Protein AF-A0A972KD10-F1 (afdb_monomer_lite)

Sequence (108 aa):
MNLRDAAALAVDQLSAAPSTTAMTATALRQRLETIVMDGALRLHYDQHPDVRPTLAEVAHALARQDGSPLAARPELIQAAAQAVIARRPNADADDVLLWAEAQLEMSA

Structure (mmCIF, N/CA/C/O backbone):
data_AF-A0A972KD10-F1
#
_entry.id   AF-A0A972KD10-F1
#
loop_
_atom_site.group_PDB
_atom_site.id
_atom_site.type_symbol
_atom_site.label_atom_id
_atom_site.label_alt_id
_atom_site.label_comp_id
_atom_site.label_asym_id
_atom_site.label_entity_id
_atom_site.label_seq_id
_atom_site.pdbx_PDB_ins_code
_atom_site.Cartn_x
_atom_site.Cartn_y
_atom_site.Cartn_z
_atom_site.occupancy
_atom_site.B_iso_or_equiv
_atom_site.auth_seq_id
_atom_site.auth_comp_id
_atom_site.auth_asym_id
_atom_site.auth_atom_id
_atom_site.pdbx_PDB_model_num
ATOM 1 N N . MET A 1 1 ? 3.949 11.713 -27.598 1.00 77.69 1 MET A N 1
ATOM 2 C CA . MET A 1 1 ? 5.224 11.305 -26.976 1.00 77.69 1 MET A CA 1
ATOM 3 C C . MET A 1 1 ? 5.124 9.827 -26.649 1.00 77.69 1 MET A C 1
ATOM 5 O O . MET A 1 1 ? 4.194 9.459 -25.941 1.00 77.69 1 MET A O 1
ATOM 9 N N . ASN A 1 2 ? 5.973 8.982 -27.232 1.00 93.50 2 ASN A N 1
ATOM 10 C CA . ASN A 1 2 ? 5.978 7.541 -26.944 1.00 93.50 2 ASN A CA 1
ATOM 11 C C . ASN A 1 2 ? 6.979 7.215 -25.807 1.00 93.50 2 ASN A C 1
ATOM 13 O O . ASN A 1 2 ? 7.732 8.086 -25.371 1.00 93.50 2 ASN A O 1
ATOM 17 N N . LEU A 1 3 ? 7.000 5.968 -25.319 1.00 91.06 3 LEU A N 1
ATOM 18 C CA . LEU A 1 3 ? 7.886 5.555 -24.216 1.00 91.06 3 LEU A CA 1
ATOM 19 C C . LEU A 1 3 ? 9.378 5.725 -24.548 1.00 91.06 3 LEU A C 1
ATOM 21 O O . LEU A 1 3 ? 10.170 6.076 -23.677 1.00 91.06 3 LEU A O 1
ATOM 25 N N . ARG A 1 4 ? 9.760 5.498 -25.807 1.00 90.81 4 ARG A N 1
ATOM 26 C CA . ARG A 1 4 ? 11.137 5.670 -26.276 1.00 90.81 4 ARG A CA 1
ATOM 27 C C . ARG A 1 4 ? 11.547 7.143 -26.232 1.00 90.81 4 ARG A C 1
ATOM 29 O O . ARG A 1 4 ? 12.631 7.437 -25.742 1.00 90.81 4 ARG A O 1
ATOM 36 N N . ASP A 1 5 ? 10.681 8.045 -26.691 1.00 93.38 5 ASP A N 1
ATOM 37 C CA . ASP A 1 5 ? 10.920 9.492 -26.654 1.00 93.38 5 ASP A CA 1
ATOM 38 C C . ASP A 1 5 ? 11.026 9.986 -25.204 1.00 93.38 5 ASP A C 1
ATOM 40 O O . ASP A 1 5 ? 11.918 10.761 -24.874 1.00 93.38 5 ASP A O 1
ATOM 44 N N . ALA A 1 6 ? 10.150 9.495 -24.320 1.00 93.12 6 ALA A N 1
ATOM 45 C CA . ALA A 1 6 ? 10.174 9.828 -22.898 1.00 93.12 6 ALA A CA 1
ATOM 46 C C . ALA A 1 6 ? 11.459 9.334 -22.208 1.00 93.12 6 ALA A C 1
ATOM 48 O O . ALA A 1 6 ? 12.053 10.065 -21.420 1.00 93.12 6 ALA A O 1
ATOM 49 N N . ALA A 1 7 ? 11.917 8.118 -22.527 1.00 91.44 7 ALA A N 1
ATOM 50 C CA . ALA A 1 7 ? 13.164 7.568 -21.997 1.00 91.44 7 ALA A CA 1
ATOM 51 C C . ALA A 1 7 ? 14.399 8.329 -22.504 1.00 91.44 7 ALA A C 1
ATOM 53 O O . ALA A 1 7 ? 15.314 8.584 -21.724 1.00 91.44 7 ALA A O 1
ATOM 54 N N . ALA A 1 8 ? 14.420 8.720 -23.784 1.00 93.50 8 ALA A N 1
ATOM 55 C CA . ALA A 1 8 ? 15.481 9.564 -24.335 1.00 93.50 8 ALA A CA 1
ATOM 56 C C . ALA A 1 8 ? 15.526 10.920 -23.618 1.00 93.50 8 ALA A C 1
ATOM 58 O O . ALA A 1 8 ? 16.576 11.314 -23.124 1.00 93.50 8 ALA A O 1
ATOM 59 N N . LEU A 1 9 ? 14.373 11.575 -23.446 1.00 95.06 9 LEU A N 1
ATOM 60 C CA . LEU A 1 9 ? 14.283 12.841 -22.720 1.00 95.06 9 LEU A CA 1
ATOM 61 C C . LEU A 1 9 ? 14.743 12.706 -21.259 1.00 95.06 9 LEU A C 1
ATOM 63 O O . LEU A 1 9 ? 15.476 13.562 -20.773 1.00 95.06 9 LEU A O 1
ATOM 67 N N . ALA A 1 10 ? 14.368 11.632 -20.560 1.00 93.81 10 ALA A N 1
ATOM 68 C CA . ALA A 1 10 ? 14.780 11.404 -19.173 1.00 93.81 10 ALA A CA 1
ATOM 69 C C . ALA A 1 10 ? 16.301 11.216 -19.020 1.00 93.81 10 ALA A C 1
ATOM 71 O O . ALA A 1 10 ? 16.892 11.678 -18.045 1.00 93.81 10 ALA A O 1
ATOM 72 N N . VAL A 1 11 ? 16.948 10.559 -19.981 1.00 95.62 11 VAL A N 1
ATOM 73 C CA . VAL A 1 11 ? 18.407 10.388 -19.993 1.00 95.62 11 VAL A CA 1
ATOM 74 C C . VAL A 1 11 ? 19.096 11.698 -20.364 1.00 95.62 11 VAL A C 1
ATOM 76 O O . VAL A 1 11 ? 19.944 12.170 -19.612 1.00 95.62 11 VAL A O 1
ATOM 79 N N . ASP A 1 12 ? 18.684 12.311 -21.473 1.00 95.69 12 ASP A N 1
ATOM 80 C CA . ASP A 1 12 ? 19.389 13.445 -22.073 1.00 95.69 12 ASP A CA 1
ATOM 81 C C . ASP A 1 12 ? 19.172 14.753 -21.301 1.00 95.69 12 ASP A C 1
ATOM 83 O O . ASP A 1 12 ? 20.078 15.579 -21.226 1.00 95.69 12 ASP A O 1
ATOM 87 N N . GLN A 1 13 ? 17.978 14.961 -20.733 1.00 95.56 13 GLN A N 1
ATOM 88 C CA . GLN A 1 13 ? 17.609 16.221 -20.071 1.00 95.56 13 GLN A CA 1
ATOM 89 C C . GLN A 1 13 ? 17.634 16.130 -18.546 1.00 95.56 13 GLN A C 1
ATOM 91 O O . GLN A 1 13 ? 17.883 17.133 -17.882 1.00 95.56 13 GLN A O 1
ATOM 96 N N . LEU A 1 14 ? 17.365 14.951 -17.975 1.00 94.94 14 LEU A N 1
ATOM 97 C CA . LEU A 1 14 ? 17.225 14.785 -16.521 1.00 94.94 14 LEU A CA 1
ATOM 98 C C . LEU A 1 14 ? 18.367 13.981 -15.891 1.00 94.94 14 LEU A C 1
ATOM 100 O O . LEU A 1 14 ? 18.378 13.809 -14.676 1.00 94.94 14 LEU A O 1
ATOM 104 N N . SER A 1 15 ? 19.321 13.483 -16.691 1.00 93.75 15 SER A N 1
ATOM 105 C CA . SER A 1 15 ? 20.413 12.612 -16.224 1.00 93.75 15 SER A CA 1
ATOM 106 C C . SER A 1 15 ? 19.919 11.408 -15.408 1.00 93.75 15 SER A C 1
ATOM 108 O O . SER A 1 15 ? 20.622 10.913 -14.528 1.00 93.75 15 SER A O 1
ATOM 110 N N . ALA A 1 16 ? 18.700 10.928 -15.686 1.00 92.62 16 ALA A N 1
ATOM 111 C CA . ALA A 1 16 ? 18.043 9.899 -14.879 1.00 92.62 16 ALA A CA 1
ATOM 112 C C . ALA A 1 16 ? 18.771 8.542 -14.931 1.00 92.62 16 ALA A C 1
ATOM 114 O O . ALA A 1 16 ? 18.613 7.712 -14.037 1.00 92.62 16 ALA A O 1
ATOM 115 N N . ALA A 1 17 ? 19.564 8.304 -15.980 1.00 94.44 17 ALA A N 1
ATOM 116 C CA . ALA A 1 17 ? 20.435 7.145 -16.124 1.00 94.44 17 ALA A CA 1
ATOM 117 C C . ALA A 1 17 ? 21.574 7.443 -17.122 1.00 94.44 17 ALA A C 1
ATOM 119 O O . ALA A 1 17 ? 21.438 8.349 -17.941 1.00 94.44 17 ALA A O 1
ATOM 120 N N . PRO A 1 18 ? 22.657 6.639 -17.145 1.00 93.56 18 PRO A N 1
ATOM 121 C CA . PRO A 1 18 ? 23.768 6.822 -18.089 1.00 93.56 18 PRO A CA 1
ATOM 122 C C . PRO A 1 18 ? 23.414 6.579 -19.567 1.00 93.56 18 PRO A C 1
ATOM 124 O O . PRO A 1 18 ? 24.162 6.972 -20.456 1.00 93.56 18 PRO A O 1
ATOM 127 N N . SER A 1 19 ? 22.327 5.854 -19.846 1.00 95.50 19 SER A N 1
ATOM 128 C CA . SER A 1 19 ? 21.804 5.620 -21.198 1.00 95.50 19 SER A CA 1
ATOM 129 C C . SER A 1 19 ? 20.369 5.095 -21.141 1.00 95.50 19 SER A C 1
ATOM 131 O O . SER A 1 19 ? 19.929 4.559 -20.119 1.00 95.50 19 SER A O 1
ATOM 133 N N . THR A 1 20 ? 19.654 5.162 -22.265 1.00 93.88 20 THR A N 1
ATOM 134 C CA . THR A 1 20 ? 18.306 4.581 -22.406 1.00 93.88 20 THR A CA 1
ATOM 135 C C . THR A 1 20 ? 18.311 3.062 -22.216 1.00 93.88 20 THR A C 1
ATOM 137 O O . THR A 1 20 ? 17.390 2.508 -21.611 1.00 93.88 20 THR A O 1
ATOM 140 N N . THR A 1 21 ? 19.378 2.378 -22.641 1.00 93.69 21 THR A N 1
ATOM 141 C CA . THR A 1 21 ? 19.587 0.943 -22.389 1.00 93.69 21 THR A CA 1
ATOM 142 C C . THR A 1 21 ? 19.732 0.651 -20.897 1.00 93.69 21 THR A C 1
ATOM 144 O O . THR A 1 21 ? 19.060 -0.242 -20.383 1.00 93.69 21 THR A O 1
ATOM 147 N N . ALA A 1 22 ? 20.565 1.415 -20.180 1.00 94.00 22 ALA A N 1
ATOM 148 C CA . ALA A 1 22 ? 20.761 1.236 -18.739 1.00 94.00 22 ALA A CA 1
ATOM 149 C C . ALA A 1 22 ? 19.472 1.507 -17.944 1.00 94.00 22 ALA A C 1
ATOM 151 O O . ALA A 1 22 ? 19.155 0.772 -17.004 1.00 94.00 22 ALA A O 1
ATOM 152 N N . MET A 1 23 ? 18.701 2.516 -18.363 1.00 93.44 23 MET A N 1
ATOM 153 C CA . MET A 1 23 ? 17.379 2.810 -17.808 1.00 93.44 23 MET A CA 1
ATOM 154 C C . MET A 1 23 ? 16.416 1.637 -18.022 1.00 93.44 23 MET A C 1
ATOM 156 O O . MET A 1 23 ? 15.805 1.160 -17.069 1.00 93.44 23 MET A O 1
ATOM 160 N N . THR A 1 24 ? 16.334 1.118 -19.250 1.00 92.19 24 THR A N 1
ATOM 161 C CA . THR A 1 24 ? 15.440 0.001 -19.599 1.00 92.19 24 THR A CA 1
ATOM 162 C C . THR A 1 24 ? 15.802 -1.271 -18.835 1.00 92.19 24 THR A C 1
ATOM 164 O O . THR A 1 24 ? 14.923 -1.922 -18.276 1.00 92.19 24 THR A O 1
ATOM 167 N N . ALA A 1 25 ? 17.092 -1.611 -18.757 1.00 94.75 25 ALA A N 1
ATOM 168 C CA . ALA A 1 25 ? 17.560 -2.772 -18.005 1.00 94.75 25 ALA A CA 1
ATOM 169 C C . ALA A 1 25 ? 17.238 -2.650 -16.507 1.00 94.75 25 ALA A C 1
ATOM 171 O O . ALA A 1 25 ? 16.843 -3.628 -15.877 1.00 94.75 25 ALA A O 1
ATOM 172 N N . THR A 1 26 ? 17.362 -1.446 -15.942 1.00 94.50 26 THR A N 1
ATOM 173 C CA . THR A 1 26 ? 17.009 -1.177 -14.542 1.00 94.50 26 THR A CA 1
ATOM 174 C C . THR A 1 26 ? 15.517 -1.292 -14.290 1.00 94.50 26 THR A C 1
ATOM 176 O O . THR A 1 26 ? 15.127 -2.000 -13.364 1.00 94.50 26 THR A O 1
ATOM 179 N N . ALA A 1 27 ? 14.692 -0.690 -15.145 1.00 93.50 27 ALA A N 1
ATOM 180 C CA . ALA A 1 27 ? 13.243 -0.796 -15.044 1.00 93.50 27 ALA A CA 1
ATOM 181 C C . ALA A 1 27 ? 12.768 -2.252 -15.184 1.00 93.50 27 ALA A C 1
ATOM 183 O O . ALA A 1 27 ? 11.927 -2.708 -14.411 1.00 93.50 27 ALA A O 1
ATOM 184 N N . LEU A 1 28 ? 13.339 -3.013 -16.127 1.00 96.31 28 LEU A N 1
ATOM 185 C CA . LEU A 1 28 ? 13.018 -4.430 -16.301 1.00 96.31 28 LEU A CA 1
ATOM 186 C C . LEU A 1 28 ? 13.405 -5.246 -15.067 1.00 96.31 28 LEU A C 1
ATOM 188 O O . LEU A 1 28 ? 12.600 -6.044 -14.595 1.00 96.31 28 LEU A O 1
ATOM 192 N N . ARG A 1 29 ? 14.608 -5.035 -14.524 1.00 96.81 29 ARG A N 1
ATOM 193 C CA . ARG A 1 29 ? 15.064 -5.726 -13.313 1.00 96.81 29 ARG A CA 1
ATOM 194 C C . ARG A 1 29 ? 14.130 -5.459 -12.137 1.00 96.81 29 ARG A C 1
ATOM 196 O O . ARG A 1 29 ? 13.641 -6.412 -11.547 1.00 96.81 29 ARG A O 1
ATOM 203 N N . GLN A 1 30 ? 13.818 -4.191 -11.868 1.00 97.12 30 GLN A N 1
ATOM 204 C CA . GLN A 1 30 ? 12.885 -3.802 -10.807 1.00 97.12 30 GLN A CA 1
ATOM 205 C C . GLN A 1 30 ? 11.517 -4.460 -11.005 1.00 97.12 30 GLN A C 1
ATOM 207 O O . GLN A 1 30 ? 10.938 -5.000 -10.066 1.00 97.12 30 GLN A O 1
ATOM 212 N N . ARG A 1 31 ? 11.013 -4.486 -12.246 1.00 97.44 31 ARG A N 1
ATOM 213 C CA . ARG A 1 31 ? 9.733 -5.129 -12.549 1.00 97.44 31 ARG A CA 1
ATOM 214 C C . ARG A 1 31 ? 9.769 -6.638 -12.307 1.00 97.44 31 ARG A C 1
ATOM 216 O O . ARG A 1 31 ? 8.805 -7.178 -11.769 1.00 97.44 31 ARG A O 1
ATOM 223 N N . LEU A 1 32 ? 10.851 -7.309 -12.699 1.00 98.12 32 LEU A N 1
ATOM 224 C CA . LEU A 1 32 ? 11.042 -8.739 -12.456 1.00 98.12 32 LEU A CA 1
ATOM 225 C C . LEU A 1 32 ? 11.153 -9.037 -10.959 1.00 98.12 32 LEU A C 1
ATOM 227 O O . LEU A 1 32 ? 10.500 -9.962 -10.492 1.00 98.12 32 LEU A O 1
ATOM 231 N N . GLU A 1 33 ? 11.903 -8.234 -10.206 1.00 98.00 33 GLU A N 1
ATOM 232 C CA . GLU A 1 33 ? 12.000 -8.345 -8.747 1.00 98.00 33 GLU A CA 1
ATOM 233 C C . GLU A 1 33 ? 10.617 -8.239 -8.095 1.00 98.00 33 GLU A C 1
ATOM 235 O O . GLU A 1 33 ? 10.246 -9.120 -7.323 1.00 98.00 33 GLU A O 1
ATOM 240 N N . THR A 1 34 ? 9.803 -7.241 -8.467 1.00 97.19 34 THR A N 1
ATOM 241 C CA . THR A 1 34 ? 8.426 -7.114 -7.960 1.00 97.19 34 THR A CA 1
ATOM 242 C C . THR A 1 34 ? 7.583 -8.352 -8.270 1.00 97.19 34 THR A C 1
ATOM 244 O O . THR A 1 34 ? 6.912 -8.869 -7.382 1.00 97.19 34 THR A O 1
ATOM 247 N N . ILE A 1 35 ? 7.620 -8.848 -9.513 1.00 97.94 35 ILE A N 1
ATOM 248 C CA . ILE A 1 35 ? 6.839 -10.027 -9.927 1.00 97.94 35 ILE A CA 1
ATOM 249 C C . ILE A 1 35 ? 7.266 -11.272 -9.140 1.00 97.94 35 ILE A C 1
ATOM 251 O O . ILE A 1 35 ? 6.414 -12.034 -8.682 1.00 97.94 35 ILE A O 1
ATOM 255 N N . VAL A 1 36 ? 8.575 -11.481 -8.980 1.00 98.00 36 VAL A N 1
ATOM 256 C CA . VAL A 1 36 ? 9.124 -12.639 -8.266 1.00 98.00 36 VAL A CA 1
ATOM 257 C C . VAL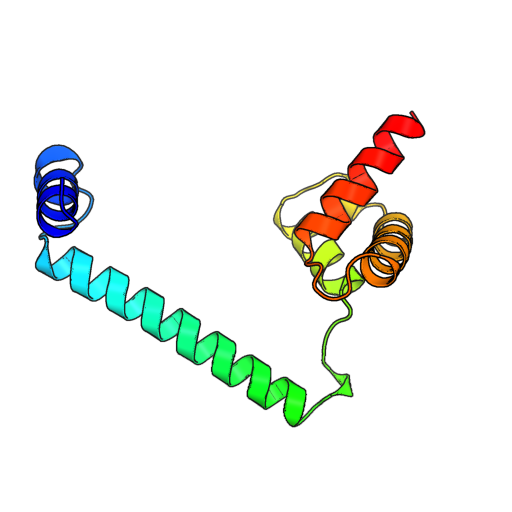 A 1 36 ? 8.786 -12.569 -6.778 1.00 98.00 36 VAL A C 1
ATOM 259 O O . VAL A 1 36 ? 8.360 -13.578 -6.223 1.00 98.00 36 VAL A O 1
ATOM 262 N N . MET A 1 37 ? 8.914 -11.404 -6.139 1.00 96.62 37 MET A N 1
ATOM 263 C CA . MET A 1 37 ? 8.575 -11.234 -4.720 1.00 96.62 37 MET A CA 1
ATOM 264 C C . MET A 1 37 ? 7.083 -11.437 -4.450 1.00 96.62 37 MET A C 1
ATOM 266 O O . MET A 1 37 ? 6.729 -12.175 -3.537 1.00 96.62 37 MET A O 1
ATOM 270 N N . ASP A 1 38 ? 6.210 -10.867 -5.280 1.00 95.25 38 ASP A N 1
ATOM 271 C CA . ASP A 1 38 ? 4.758 -11.043 -5.172 1.00 95.25 38 ASP A CA 1
ATOM 272 C C . ASP A 1 38 ? 4.344 -12.514 -5.397 1.00 95.25 38 ASP A C 1
ATOM 274 O O . ASP A 1 38 ? 3.539 -13.080 -4.658 1.00 95.25 38 ASP A O 1
ATOM 278 N N . GLY A 1 39 ? 4.955 -13.186 -6.380 1.00 97.44 39 GLY A N 1
ATOM 279 C CA . GLY A 1 39 ? 4.775 -14.624 -6.599 1.00 97.44 39 GLY A CA 1
ATOM 280 C C . GLY A 1 39 ? 5.241 -15.485 -5.420 1.00 97.44 39 GLY A C 1
ATOM 281 O O . GLY A 1 39 ? 4.505 -16.370 -4.986 1.00 97.44 39 GLY A O 1
ATOM 282 N N . ALA A 1 40 ? 6.434 -15.214 -4.884 1.00 97.06 40 ALA A N 1
ATOM 283 C CA . ALA A 1 40 ? 6.991 -15.943 -3.747 1.00 97.06 40 ALA A CA 1
ATOM 284 C C . ALA A 1 40 ? 6.151 -15.753 -2.476 1.00 97.06 40 ALA A C 1
ATOM 286 O O . ALA A 1 40 ? 5.908 -16.719 -1.756 1.00 97.06 40 ALA A O 1
ATOM 287 N N . LEU A 1 41 ? 5.662 -14.535 -2.228 1.00 95.12 41 LEU A N 1
ATOM 288 C CA . LEU A 1 41 ? 4.832 -14.229 -1.068 1.00 95.12 41 LEU A CA 1
ATOM 289 C C . LEU A 1 41 ? 3.470 -14.927 -1.142 1.00 95.12 41 LEU A C 1
ATOM 291 O O . LEU A 1 41 ? 3.035 -15.522 -0.158 1.00 95.12 41 LEU A O 1
ATOM 295 N N . ARG A 1 42 ? 2.823 -14.922 -2.316 1.00 95.06 42 ARG A N 1
ATOM 296 C CA . ARG A 1 42 ? 1.588 -15.692 -2.536 1.00 95.06 42 ARG A CA 1
ATOM 297 C C . ARG A 1 42 ? 1.793 -17.176 -2.265 1.00 95.06 42 ARG A C 1
ATOM 299 O O . ARG A 1 42 ? 1.047 -17.750 -1.482 1.00 95.06 42 ARG A O 1
ATOM 306 N N . LEU A 1 43 ? 2.840 -17.766 -2.844 1.00 97.12 43 LEU A N 1
ATOM 307 C CA . LEU A 1 43 ? 3.161 -19.174 -2.625 1.00 97.12 43 LEU A CA 1
ATOM 308 C C . LEU A 1 43 ? 3.405 -19.478 -1.140 1.00 97.12 43 LEU A C 1
ATOM 310 O O . LEU A 1 43 ? 2.956 -20.506 -0.640 1.00 97.12 43 LEU A O 1
ATOM 314 N N . HIS A 1 44 ? 4.096 -18.583 -0.433 1.00 96.38 44 HIS A N 1
ATOM 315 C CA . HIS A 1 44 ? 4.340 -18.728 0.996 1.00 96.38 44 HIS A CA 1
ATOM 316 C C . HIS A 1 44 ? 3.036 -18.721 1.803 1.00 96.38 44 HIS A C 1
ATOM 318 O O . HIS A 1 44 ? 2.856 -19.586 2.654 1.00 96.38 44 HIS A O 1
ATOM 324 N N . TYR A 1 45 ? 2.105 -17.810 1.509 1.00 95.38 45 TYR A N 1
ATOM 325 C CA . TYR A 1 45 ? 0.805 -17.766 2.186 1.00 95.38 45 TYR A CA 1
ATOM 326 C C . TYR A 1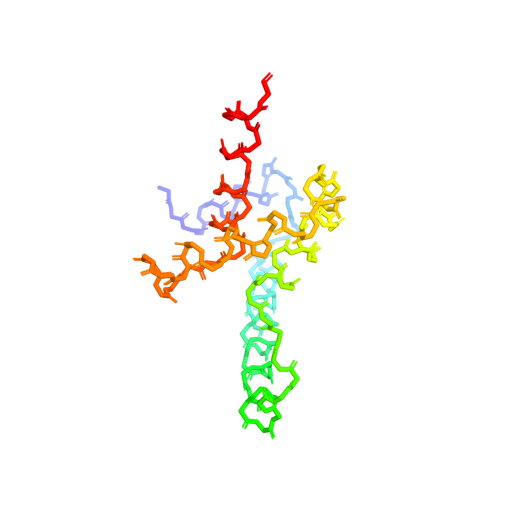 45 ? -0.129 -18.917 1.807 1.00 95.38 45 TYR A C 1
ATOM 328 O O . TYR A 1 45 ? -0.934 -19.330 2.635 1.00 95.38 45 TYR A O 1
ATOM 336 N N . ASP A 1 46 ? -0.010 -19.471 0.601 1.00 95.38 46 ASP A N 1
ATOM 337 C CA . ASP A 1 46 ? -0.736 -20.688 0.230 1.00 95.38 46 ASP A CA 1
ATOM 338 C C . ASP A 1 46 ? -0.235 -21.903 1.037 1.00 95.38 46 ASP A C 1
ATOM 340 O O . ASP A 1 46 ? -1.023 -22.768 1.419 1.00 95.38 46 ASP A O 1
ATOM 344 N N . GLN A 1 47 ? 1.072 -21.966 1.321 1.00 97.38 47 GLN A N 1
ATOM 345 C CA . GLN A 1 47 ? 1.702 -23.034 2.114 1.00 97.38 47 GLN A CA 1
ATOM 346 C C . GLN A 1 47 ? 1.541 -22.845 3.627 1.00 97.38 47 GLN A C 1
ATOM 348 O O . GLN A 1 47 ? 1.458 -23.827 4.365 1.00 97.38 47 GLN A O 1
ATOM 353 N N . HIS A 1 48 ? 1.487 -21.594 4.079 1.00 95.88 48 HIS A N 1
ATOM 354 C CA . HIS A 1 48 ? 1.376 -21.198 5.480 1.00 95.88 48 HIS A CA 1
ATOM 355 C C . HIS A 1 48 ? 0.246 -20.166 5.642 1.00 95.88 48 HIS A C 1
ATOM 357 O O . HIS A 1 48 ? 0.501 -18.965 5.759 1.00 95.88 48 HIS A O 1
ATOM 363 N N . PRO A 1 49 ? -1.030 -20.590 5.617 1.00 93.88 49 PRO A N 1
ATOM 364 C CA . PRO A 1 49 ? -2.152 -19.651 5.676 1.00 93.88 49 PRO A CA 1
ATOM 365 C C . PRO A 1 49 ? -2.229 -18.869 6.992 1.00 93.88 49 PRO A C 1
ATOM 367 O O . PRO A 1 49 ? -2.747 -17.756 7.024 1.00 93.88 49 PRO A O 1
ATOM 370 N N . ASP A 1 50 ? -1.713 -19.449 8.073 1.00 95.50 50 ASP A N 1
ATOM 371 C CA . ASP A 1 50 ? -1.718 -18.910 9.432 1.00 95.50 50 ASP A CA 1
ATOM 372 C C . ASP A 1 50 ? -0.772 -17.718 9.628 1.00 95.50 50 ASP A C 1
ATOM 374 O O . ASP A 1 50 ? -1.001 -16.909 10.524 1.00 95.50 50 ASP A O 1
ATOM 378 N N . VAL A 1 51 ? 0.252 -17.568 8.780 1.00 94.38 51 VAL A N 1
ATOM 379 C CA . VAL A 1 51 ? 1.200 -16.440 8.861 1.00 94.38 51 VAL A CA 1
ATOM 380 C C . VAL A 1 51 ? 0.801 -15.256 7.982 1.00 94.38 51 VAL A C 1
ATOM 382 O O . VAL A 1 51 ? 1.516 -14.253 7.924 1.00 94.38 51 VAL A O 1
ATOM 385 N N . ARG A 1 52 ? -0.323 -15.356 7.262 1.00 94.50 52 ARG A N 1
ATOM 386 C CA . ARG A 1 52 ? -0.818 -14.257 6.436 1.00 94.50 52 ARG A CA 1
ATOM 387 C C . ARG A 1 52 ? -1.312 -13.120 7.341 1.00 94.50 52 ARG A C 1
ATOM 389 O O . ARG A 1 52 ? -2.247 -13.340 8.110 1.00 94.50 52 ARG A O 1
ATOM 396 N N . PRO A 1 53 ? -0.748 -11.905 7.228 1.00 95.25 53 PRO A N 1
ATOM 397 C CA . PRO A 1 53 ? -1.175 -10.791 8.054 1.00 95.25 53 PRO A CA 1
ATOM 398 C C . PRO A 1 53 ? -2.602 -10.380 7.696 1.00 95.25 53 PRO A C 1
ATOM 400 O O . PRO A 1 53 ? -3.028 -10.412 6.535 1.00 95.25 53 PRO A O 1
ATOM 403 N N . THR A 1 54 ? -3.339 -9.958 8.710 1.00 95.38 54 THR A N 1
ATOM 404 C CA . THR A 1 54 ? -4.636 -9.311 8.556 1.00 95.38 54 THR A CA 1
ATOM 405 C C . THR A 1 54 ? -4.474 -7.941 7.898 1.00 95.38 54 THR A C 1
ATOM 407 O O . THR A 1 54 ? -3.426 -7.300 7.987 1.00 95.38 54 THR A O 1
ATOM 410 N N . LEU A 1 55 ? -5.539 -7.438 7.265 1.00 96.38 55 LEU A N 1
ATOM 411 C CA . LEU A 1 55 ? -5.511 -6.109 6.645 1.00 96.38 55 LEU A CA 1
ATOM 412 C C . LEU A 1 55 ? -5.180 -4.999 7.659 1.00 96.38 55 LEU A C 1
ATOM 414 O O . LEU A 1 55 ? -4.476 -4.051 7.326 1.00 96.38 55 LEU A O 1
ATOM 418 N N . ALA A 1 56 ? -5.649 -5.140 8.901 1.00 97.62 56 ALA A N 1
ATOM 419 C CA . ALA A 1 56 ? -5.349 -4.201 9.975 1.00 97.62 56 ALA A CA 1
ATOM 420 C C . ALA A 1 56 ? -3.863 -4.206 10.358 1.00 97.62 56 ALA A C 1
ATOM 422 O O . ALA A 1 56 ? -3.291 -3.141 10.572 1.00 97.62 56 ALA A O 1
ATOM 423 N N . GLU A 1 57 ? -3.220 -5.376 10.404 1.00 97.69 57 GLU A N 1
ATOM 424 C CA . GLU A 1 57 ? -1.779 -5.481 10.667 1.00 97.69 57 GLU A CA 1
ATOM 425 C C . GLU A 1 57 ? -0.955 -4.849 9.542 1.00 97.69 57 GLU A C 1
ATOM 427 O O . GLU A 1 57 ? 0.004 -4.130 9.825 1.00 97.69 57 GLU A O 1
ATOM 432 N N . VAL A 1 58 ? -1.354 -5.047 8.280 1.00 97.44 58 VAL A N 1
ATOM 433 C CA . VAL A 1 58 ? -0.703 -4.397 7.130 1.00 97.44 58 VAL A CA 1
ATOM 434 C C . VAL A 1 58 ? -0.878 -2.877 7.193 1.00 97.44 58 VAL A C 1
ATOM 436 O O . VAL A 1 58 ? 0.106 -2.150 7.075 1.00 97.44 58 VAL A O 1
ATOM 439 N N . ALA A 1 59 ? -2.094 -2.383 7.443 1.00 98.19 59 ALA A N 1
ATOM 440 C CA . ALA A 1 59 ? -2.364 -0.950 7.577 1.00 98.19 59 ALA A CA 1
ATOM 441 C C . ALA A 1 59 ? -1.609 -0.321 8.755 1.00 98.19 59 ALA A C 1
ATOM 443 O O . ALA A 1 59 ? -1.044 0.762 8.632 1.00 98.19 59 ALA A O 1
ATOM 444 N N . HIS A 1 60 ? -1.529 -1.016 9.889 1.00 98.38 60 HIS A N 1
ATOM 445 C CA . HIS A 1 60 ? -0.758 -0.552 11.035 1.00 98.38 60 HIS A CA 1
ATOM 446 C C . HIS A 1 60 ? 0.747 -0.502 10.736 1.00 98.38 60 HIS A C 1
ATOM 448 O O . HIS A 1 60 ? 1.417 0.464 11.107 1.00 98.38 60 HIS A O 1
ATOM 454 N N . ALA A 1 61 ? 1.286 -1.509 10.043 1.00 97.81 61 ALA A N 1
ATOM 455 C CA . ALA A 1 61 ? 2.677 -1.500 9.601 1.00 97.81 61 ALA A CA 1
ATOM 456 C C . ALA A 1 61 ? 2.962 -0.332 8.641 1.00 97.81 61 ALA A C 1
ATOM 458 O O . ALA A 1 61 ? 3.977 0.343 8.809 1.00 97.81 61 ALA A O 1
ATOM 459 N N . LEU A 1 62 ? 2.049 -0.050 7.706 1.00 98.12 62 LEU A N 1
ATOM 460 C CA . LEU A 1 62 ? 2.152 1.082 6.784 1.00 98.12 62 LEU A CA 1
ATOM 461 C C . LEU A 1 62 ? 2.115 2.427 7.525 1.00 98.12 62 LEU A C 1
ATOM 463 O O . LEU A 1 62 ? 3.024 3.237 7.372 1.00 98.12 62 LEU A O 1
ATOM 467 N N . ALA A 1 63 ? 1.160 2.619 8.441 1.00 97.69 63 ALA A N 1
ATOM 468 C CA . ALA A 1 63 ? 1.097 3.821 9.274 1.00 97.69 63 ALA A CA 1
ATOM 469 C C . ALA A 1 63 ? 2.396 4.053 10.064 1.00 97.69 63 ALA A C 1
ATOM 471 O O . ALA A 1 63 ? 2.844 5.190 10.210 1.00 97.69 63 ALA A O 1
ATOM 472 N N . ARG A 1 64 ? 3.021 2.980 10.568 1.00 98.12 64 ARG A N 1
ATOM 473 C CA . ARG A 1 64 ? 4.323 3.057 11.247 1.00 98.12 64 ARG A CA 1
ATOM 474 C C . ARG A 1 64 ? 5.454 3.429 10.296 1.00 98.12 64 ARG A C 1
ATOM 476 O O . ARG A 1 64 ? 6.308 4.222 10.684 1.00 98.12 64 ARG A O 1
ATOM 483 N N . GLN A 1 65 ? 5.479 2.842 9.103 1.00 97.44 65 GLN A N 1
ATOM 484 C CA . GLN A 1 65 ? 6.482 3.129 8.079 1.00 97.44 65 GLN A CA 1
ATOM 485 C C . GLN A 1 65 ? 6.445 4.605 7.664 1.00 97.44 65 GLN A C 1
ATOM 487 O O . GLN A 1 65 ? 7.499 5.225 7.537 1.00 97.44 65 GLN A O 1
ATOM 492 N N . ASP A 1 66 ? 5.245 5.168 7.543 1.00 96.06 66 ASP A N 1
ATOM 493 C CA . ASP A 1 66 ? 5.037 6.540 7.076 1.00 96.06 66 ASP A CA 1
ATOM 494 C C . ASP A 1 66 ? 5.062 7.582 8.208 1.00 96.06 66 ASP A C 1
ATOM 496 O O . ASP A 1 66 ? 4.962 8.783 7.964 1.00 96.06 66 ASP A O 1
ATOM 500 N N . GLY A 1 67 ? 5.207 7.148 9.467 1.00 95.69 67 GLY A N 1
ATOM 501 C CA . GLY A 1 67 ? 5.203 8.043 10.628 1.00 95.69 67 GLY A CA 1
ATOM 502 C C . GLY A 1 67 ? 3.842 8.694 10.903 1.00 95.69 67 GLY A C 1
ATOM 503 O O . GLY A 1 67 ? 3.783 9.772 11.495 1.00 95.69 67 GLY A O 1
ATOM 504 N N . SER A 1 68 ? 2.748 8.056 10.480 1.00 95.12 68 SER A N 1
ATOM 505 C CA . SER A 1 68 ? 1.386 8.560 10.664 1.00 95.12 68 SER A CA 1
ATOM 506 C C 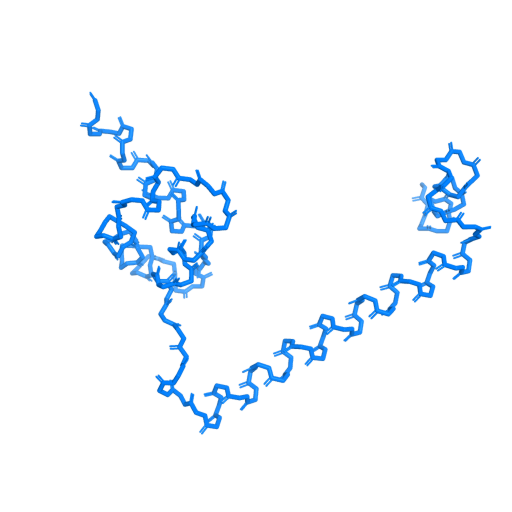. SER A 1 68 ? 0.981 8.578 12.148 1.00 95.12 68 SER A C 1
ATOM 508 O O . SER A 1 68 ? 1.267 7.619 12.875 1.00 95.12 68 SER A O 1
ATOM 510 N N . PRO A 1 69 ? 0.227 9.596 12.618 1.00 93.69 69 PRO A N 1
ATOM 511 C CA . PRO A 1 69 ? -0.367 9.600 13.959 1.00 93.69 69 PRO A CA 1
ATOM 512 C C . PRO A 1 69 ? -1.254 8.379 14.244 1.00 93.69 69 PRO A C 1
ATOM 514 O O . PRO A 1 69 ? -1.395 7.973 15.401 1.00 93.69 69 PRO A O 1
ATOM 517 N N . LEU A 1 70 ? -1.822 7.760 13.202 1.00 95.88 70 LEU A N 1
ATOM 518 C CA . LEU A 1 70 ? -2.611 6.532 13.319 1.00 95.88 70 LEU A CA 1
ATOM 519 C C . LEU A 1 70 ? -1.804 5.345 13.849 1.00 95.88 70 LEU A C 1
ATOM 521 O O . LEU A 1 70 ? -2.380 4.443 14.456 1.00 95.88 70 LEU A O 1
ATOM 525 N N . ALA A 1 71 ? -0.476 5.352 13.701 1.00 96.69 71 ALA A N 1
ATOM 526 C CA . ALA A 1 71 ? 0.390 4.316 14.256 1.00 96.69 71 ALA A CA 1
ATOM 527 C C . ALA A 1 71 ? 0.267 4.195 15.786 1.00 96.69 71 ALA A C 1
ATOM 529 O O . ALA A 1 71 ? 0.513 3.128 16.339 1.00 96.69 71 ALA A O 1
ATOM 530 N N . ALA A 1 72 ? -0.141 5.262 16.479 1.00 96.62 72 ALA A N 1
ATOM 531 C CA . ALA A 1 72 ? -0.379 5.244 17.921 1.00 96.62 72 ALA A CA 1
ATOM 532 C C . ALA A 1 72 ? -1.793 4.765 18.311 1.00 96.62 72 ALA A C 1
ATOM 534 O O . ALA A 1 72 ? -2.099 4.721 19.500 1.00 96.62 72 ALA A O 1
ATOM 535 N N . ARG A 1 73 ? -2.656 4.437 17.337 1.00 96.38 73 ARG A N 1
ATOM 536 C CA . ARG A 1 73 ? -4.072 4.076 17.537 1.00 96.38 73 ARG A CA 1
ATOM 537 C C . ARG A 1 73 ? -4.446 2.770 16.816 1.00 96.38 73 ARG A C 1
ATOM 539 O O . ARG A 1 73 ? -5.302 2.778 15.923 1.00 96.38 73 ARG A O 1
ATOM 546 N N . PRO A 1 74 ? -3.801 1.635 17.145 1.00 96.19 74 PRO A N 1
ATOM 547 C CA . PRO A 1 74 ? -4.047 0.352 16.479 1.00 96.19 74 PRO A CA 1
ATOM 548 C C . PRO A 1 74 ? -5.513 -0.101 16.552 1.00 96.19 74 PRO A C 1
ATOM 550 O O . PRO A 1 74 ? -6.018 -0.703 15.608 1.00 96.19 74 PRO A O 1
ATOM 553 N N . GLU A 1 75 ? -6.227 0.226 17.627 1.00 96.69 75 GLU A N 1
ATOM 554 C CA . GLU A 1 75 ? -7.651 -0.064 17.800 1.00 96.69 75 GLU A CA 1
ATOM 555 C C . GLU A 1 75 ? -8.538 0.641 16.764 1.00 96.69 75 GLU A C 1
ATOM 557 O O . GLU A 1 75 ? -9.503 0.050 16.273 1.00 96.69 75 GLU A O 1
ATOM 562 N N . LEU A 1 76 ? -8.188 1.871 16.374 1.00 96.88 76 LEU A N 1
ATOM 563 C CA . LEU A 1 76 ? -8.913 2.603 15.340 1.00 96.88 76 LEU A CA 1
ATOM 564 C C . LEU A 1 76 ? -8.655 2.002 13.957 1.00 96.88 76 LEU A C 1
ATOM 566 O O . LEU A 1 76 ? -9.591 1.837 13.176 1.00 96.88 76 LEU A O 1
ATOM 570 N N . ILE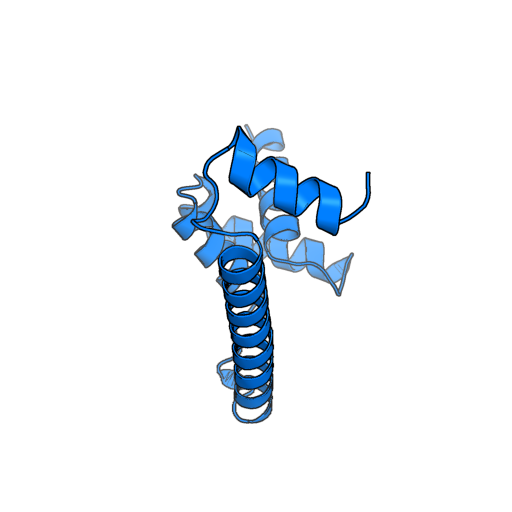 A 1 77 ? -7.406 1.619 13.674 1.00 97.88 77 ILE A N 1
ATOM 571 C CA . ILE A 1 77 ? -7.045 0.917 12.435 1.00 97.88 7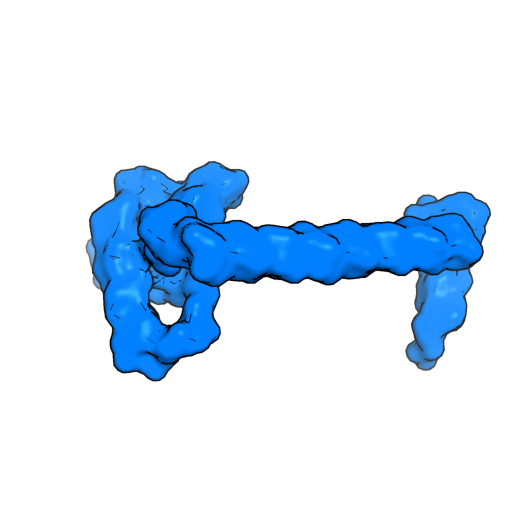7 ILE A CA 1
ATOM 572 C C . ILE A 1 77 ? -7.791 -0.420 12.343 1.00 97.88 77 ILE A C 1
ATOM 574 O O . ILE A 1 77 ? -8.339 -0.749 11.292 1.00 97.88 77 ILE A O 1
ATOM 578 N N . GLN A 1 78 ? -7.884 -1.166 13.447 1.00 97.62 78 GLN A N 1
ATOM 579 C CA . GLN A 1 78 ? -8.631 -2.422 13.507 1.00 97.62 78 GLN A CA 1
ATOM 580 C C . GLN A 1 78 ? -10.117 -2.216 13.177 1.00 97.62 78 GLN A C 1
ATOM 582 O O . GLN A 1 78 ? -10.673 -2.933 12.341 1.00 97.62 78 GLN A O 1
ATOM 587 N N . ALA A 1 79 ? -10.761 -1.229 13.806 1.00 96.69 79 ALA A N 1
ATOM 588 C CA . ALA A 1 79 ? -12.163 -0.907 13.549 1.00 96.69 79 ALA A CA 1
ATOM 589 C C . ALA A 1 79 ? -12.385 -0.443 12.098 1.00 96.69 79 ALA A C 1
ATOM 591 O O . ALA A 1 79 ? -13.344 -0.861 11.444 1.00 96.69 79 ALA A O 1
ATOM 592 N N . ALA A 1 80 ? -11.470 0.372 11.568 1.00 97.25 80 ALA A N 1
ATOM 593 C CA . ALA A 1 80 ? -11.501 0.823 10.185 1.00 97.25 80 ALA A CA 1
ATOM 594 C C . ALA A 1 80 ? -11.382 -0.346 9.201 1.00 97.25 80 ALA A C 1
ATOM 596 O O . ALA A 1 80 ? -12.200 -0.456 8.289 1.00 97.25 80 ALA A O 1
ATOM 597 N N . ALA A 1 81 ? -10.440 -1.264 9.421 1.00 97.44 81 ALA A N 1
ATOM 598 C CA . ALA A 1 81 ? -10.245 -2.429 8.564 1.00 97.44 81 ALA A CA 1
ATOM 599 C C . ALA A 1 81 ? -11.512 -3.289 8.492 1.00 97.44 81 ALA A C 1
ATOM 601 O O . ALA A 1 81 ? -11.953 -3.657 7.404 1.00 97.44 81 ALA A O 1
ATOM 602 N N . GLN A 1 82 ? -12.152 -3.549 9.635 1.00 96.38 82 GLN A N 1
ATOM 603 C CA . GLN A 1 82 ? -13.422 -4.280 9.682 1.00 96.38 82 GLN A CA 1
ATOM 604 C C . GLN A 1 82 ? -14.532 -3.557 8.903 1.00 96.38 82 GLN A C 1
ATOM 606 O O . GLN A 1 82 ? -15.252 -4.180 8.119 1.00 96.38 82 GLN A O 1
ATOM 611 N N . ALA A 1 83 ? -14.656 -2.240 9.086 1.00 95.44 83 ALA A N 1
ATOM 612 C CA . ALA A 1 83 ? -15.673 -1.425 8.427 1.00 95.44 83 ALA A CA 1
ATOM 613 C C . ALA A 1 83 ? -15.483 -1.340 6.903 1.00 95.44 83 ALA A C 1
ATOM 615 O O . ALA A 1 83 ? -16.469 -1.289 6.159 1.00 95.44 83 ALA A O 1
ATOM 616 N N . VAL A 1 84 ? -14.230 -1.305 6.448 1.00 96.12 84 VAL A N 1
ATOM 617 C CA . VAL A 1 84 ? -13.863 -1.234 5.033 1.00 96.12 84 VAL A CA 1
ATOM 618 C C . VAL A 1 84 ? -14.052 -2.594 4.363 1.00 96.12 84 VAL A C 1
ATOM 620 O O . VAL A 1 84 ? -14.748 -2.656 3.352 1.00 96.12 84 VAL A O 1
ATOM 623 N N . ILE A 1 85 ? -13.553 -3.689 4.950 1.00 95.56 85 ILE A N 1
ATOM 624 C CA . ILE A 1 85 ? -13.712 -5.055 4.408 1.00 95.56 85 ILE A CA 1
ATOM 625 C C . ILE A 1 85 ? -15.190 -5.402 4.202 1.00 95.56 85 ILE A C 1
ATOM 627 O O . ILE A 1 85 ? -15.555 -5.965 3.170 1.00 95.56 85 ILE A O 1
ATOM 631 N N . ALA A 1 86 ? -16.055 -5.023 5.149 1.00 94.12 86 ALA A N 1
ATOM 632 C CA . ALA A 1 86 ? -17.491 -5.279 5.062 1.00 94.12 86 ALA A CA 1
ATOM 633 C C . ALA A 1 86 ? -18.166 -4.609 3.847 1.00 94.12 86 ALA A C 1
ATOM 635 O O . ALA A 1 86 ? -19.212 -5.074 3.397 1.00 94.12 86 ALA A O 1
ATOM 636 N N . ARG A 1 87 ? -17.592 -3.520 3.315 1.00 93.44 87 ARG A N 1
ATOM 637 C CA . ARG A 1 87 ? -18.143 -2.756 2.179 1.00 93.44 87 ARG A CA 1
ATOM 638 C C . ARG A 1 87 ? -17.384 -2.990 0.877 1.00 93.44 87 ARG A C 1
ATOM 640 O O . ARG A 1 87 ? -17.984 -2.974 -0.194 1.00 93.44 87 ARG A O 1
ATOM 647 N N . ARG A 1 88 ? -16.072 -3.191 0.966 1.00 92.50 88 ARG A N 1
ATOM 648 C CA . ARG A 1 88 ? -15.154 -3.367 -0.154 1.00 92.50 88 ARG A CA 1
ATOM 649 C C . ARG A 1 88 ? -14.227 -4.549 0.155 1.00 92.50 88 ARG A C 1
ATOM 651 O O . ARG A 1 88 ? -13.173 -4.360 0.752 1.00 92.50 88 ARG A O 1
ATOM 658 N N . PRO A 1 89 ? -14.583 -5.767 -0.292 1.00 88.12 89 PRO A N 1
ATOM 659 C CA . PRO A 1 89 ? -13.786 -6.970 -0.036 1.00 88.12 89 PRO A CA 1
ATOM 660 C C . PRO A 1 89 ? -12.363 -6.922 -0.615 1.00 88.12 89 PRO A C 1
ATOM 662 O O . PRO A 1 89 ? -11.485 -7.628 -0.136 1.00 88.12 89 PRO A O 1
ATOM 665 N N . ASN A 1 90 ? -12.139 -6.079 -1.629 1.00 89.75 90 ASN A N 1
ATOM 666 C CA . ASN A 1 90 ? -10.844 -5.882 -2.288 1.00 89.75 90 ASN A CA 1
ATOM 667 C C . ASN A 1 90 ? -10.150 -4.590 -1.827 1.00 89.75 90 ASN A C 1
ATOM 669 O O . ASN A 1 90 ? -9.489 -3.933 -2.631 1.00 89.75 90 ASN A O 1
ATOM 673 N N . ALA A 1 91 ? -10.407 -4.156 -0.596 1.00 94.44 91 ALA A N 1
ATOM 674 C CA . ALA A 1 91 ? -9.738 -2.997 -0.031 1.00 94.44 91 A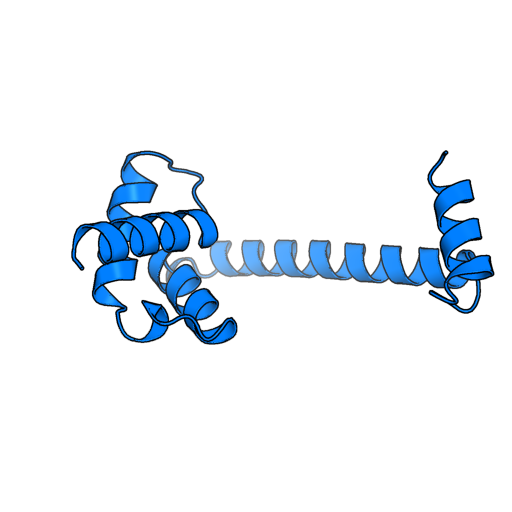LA A CA 1
ATOM 675 C C . ALA A 1 91 ? -8.290 -3.309 0.345 1.00 94.44 91 ALA A C 1
ATOM 677 O O . ALA A 1 91 ? -7.963 -4.441 0.712 1.00 94.44 91 ALA A O 1
ATOM 678 N N . ASP A 1 92 ? -7.451 -2.287 0.276 1.00 96.25 92 ASP A N 1
ATOM 679 C CA . ASP A 1 92 ? -6.055 -2.339 0.689 1.00 96.25 92 ASP A CA 1
ATOM 680 C C . ASP A 1 92 ? -5.805 -1.516 1.964 1.00 96.25 92 ASP A C 1
ATOM 682 O O . ASP A 1 92 ? -6.728 -1.038 2.627 1.00 96.25 92 ASP A O 1
ATOM 686 N N . ALA A 1 93 ? -4.541 -1.452 2.378 1.00 96.69 93 ALA A N 1
ATOM 687 C CA . ALA A 1 93 ? -4.133 -0.748 3.585 1.00 96.69 93 ALA A CA 1
ATOM 688 C C . ALA A 1 93 ? -4.390 0.763 3.497 1.00 96.69 93 ALA A C 1
ATOM 690 O O . ALA A 1 93 ? -4.795 1.357 4.496 1.00 96.69 93 ALA A O 1
ATOM 691 N N . ASP A 1 94 ? -4.213 1.362 2.319 1.00 97.25 94 ASP A N 1
ATOM 692 C CA . ASP A 1 94 ? -4.454 2.787 2.095 1.00 97.25 94 ASP A CA 1
ATOM 693 C C . ASP A 1 94 ? -5.939 3.122 2.282 1.00 97.25 94 ASP A C 1
ATOM 695 O O . ASP A 1 94 ? -6.275 4.091 2.964 1.00 97.25 94 ASP A O 1
ATOM 699 N N . ASP A 1 95 ? -6.842 2.272 1.777 1.00 97.50 95 ASP A N 1
ATOM 700 C CA . ASP A 1 95 ? -8.285 2.412 2.009 1.00 97.50 95 ASP A CA 1
ATOM 701 C C . ASP A 1 95 ? -8.635 2.398 3.513 1.00 97.50 95 ASP A C 1
ATOM 703 O O . ASP A 1 95 ? -9.505 3.150 3.968 1.00 97.50 95 ASP A O 1
ATOM 707 N N . VAL A 1 96 ? -7.966 1.547 4.304 1.00 97.88 96 VAL A N 1
ATOM 708 C CA . VAL A 1 96 ? -8.157 1.486 5.764 1.00 97.88 96 VAL A CA 1
ATOM 709 C C . VAL A 1 96 ? -7.670 2.761 6.440 1.00 97.88 96 VAL A C 1
ATOM 711 O O . VAL A 1 96 ? -8.385 3.302 7.288 1.00 97.88 96 VAL A O 1
ATOM 714 N N . LEU A 1 97 ? -6.473 3.236 6.090 1.00 97.62 97 LEU A N 1
ATOM 715 C CA . LEU A 1 97 ? -5.891 4.436 6.691 1.00 97.62 97 LEU A CA 1
ATOM 716 C C . LEU A 1 97 ? -6.719 5.678 6.362 1.00 97.62 97 LEU A C 1
ATOM 718 O O . LEU A 1 97 ? -7.066 6.420 7.277 1.00 97.62 97 LEU A O 1
ATOM 722 N N . LEU A 1 98 ? -7.155 5.829 5.110 1.00 96.56 98 LEU A N 1
ATOM 723 C CA . LEU A 1 98 ? -8.041 6.914 4.692 1.00 96.56 98 LEU A CA 1
ATOM 724 C C . LEU A 1 98 ? -9.351 6.926 5.497 1.00 96.56 98 LEU A C 1
ATOM 726 O O . LEU A 1 98 ? -9.822 7.974 5.943 1.00 96.56 98 LEU A O 1
ATOM 730 N N . TRP A 1 99 ? -9.951 5.754 5.716 1.00 96.69 99 TRP A N 1
ATOM 731 C CA . TRP A 1 99 ? -11.176 5.639 6.509 1.00 96.69 99 TRP A CA 1
ATOM 732 C C . TRP A 1 99 ? -10.949 5.912 8.006 1.00 96.69 99 TRP A C 1
ATOM 734 O O . TRP A 1 99 ? -11.829 6.449 8.685 1.00 96.69 99 TRP A O 1
ATOM 744 N N . ALA A 1 100 ? -9.789 5.541 8.548 1.00 97.06 100 ALA A N 1
ATOM 745 C CA . ALA A 1 100 ? -9.414 5.836 9.929 1.00 97.06 100 ALA A CA 1
ATOM 746 C C . ALA A 1 100 ? -9.141 7.337 10.144 1.00 97.06 100 ALA A C 1
ATOM 748 O O . ALA A 1 100 ? -9.592 7.898 11.141 1.00 97.06 100 ALA A O 1
ATOM 749 N N . GLU A 1 101 ? -8.474 7.999 9.196 1.00 95.81 101 GLU A N 1
ATOM 750 C CA . GLU A 1 101 ? -8.255 9.451 9.199 1.00 95.81 101 GLU A CA 1
ATOM 751 C C . GLU A 1 101 ? -9.579 10.214 9.189 1.00 95.81 101 GLU A C 1
ATOM 753 O O . GLU A 1 101 ? -9.798 11.077 10.037 1.00 95.81 101 GLU A O 1
ATOM 758 N N . ALA A 1 102 ? -10.514 9.837 8.312 1.00 94.56 102 ALA A N 1
ATOM 759 C CA . ALA A 1 102 ? -11.834 10.464 8.267 1.00 94.56 102 ALA A CA 1
ATOM 760 C C . ALA A 1 102 ? -12.581 10.364 9.612 1.00 94.56 102 ALA A C 1
ATOM 762 O O . ALA A 1 102 ? -13.227 11.318 10.041 1.00 94.56 102 ALA A O 1
ATOM 763 N N . GLN A 1 103 ? -12.473 9.228 10.307 1.00 92.44 103 GLN A N 1
ATOM 764 C CA . GLN A 1 103 ? -13.064 9.064 11.638 1.00 92.44 103 GLN A CA 1
ATOM 765 C C . GLN A 1 103 ? -12.385 9.934 12.699 1.00 92.44 103 GLN A C 1
ATOM 767 O O . GLN A 1 103 ? -13.083 10.462 13.564 1.00 92.44 103 GLN A O 1
ATOM 772 N N . LEU A 1 104 ? -11.056 10.092 12.643 1.00 90.31 104 LEU A N 1
ATOM 773 C CA . LEU A 1 104 ? -10.337 10.984 13.555 1.00 90.31 104 LEU A CA 1
ATOM 774 C C . LEU A 1 104 ? -10.832 12.418 13.420 1.00 90.31 104 LEU A C 1
ATOM 776 O O . LEU A 1 104 ? -11.208 13.010 14.429 1.00 90.31 104 LEU A O 1
ATOM 780 N N . GLU A 1 105 ? -10.891 12.928 12.193 1.00 91.00 105 GLU A N 1
ATOM 781 C CA . GLU A 1 105 ? -11.325 14.298 11.899 1.00 91.00 105 GLU A CA 1
ATOM 782 C C . GLU A 1 105 ? -12.769 14.558 12.343 1.00 91.00 105 GLU A C 1
ATOM 784 O O . GLU A 1 105 ? -13.093 15.637 12.822 1.00 91.00 105 GLU A O 1
ATOM 789 N N . MET A 1 106 ? -13.649 13.558 12.249 1.00 88.31 106 MET A N 1
ATOM 790 C CA . MET A 1 106 ? -15.032 13.675 12.729 1.00 88.31 106 MET A CA 1
ATOM 791 C C . MET A 1 106 ? -15.169 13.628 14.258 1.00 88.31 106 MET A C 1
ATOM 793 O O . MET A 1 106 ? -16.236 13.949 14.783 1.00 88.31 106 MET A O 1
ATOM 797 N N . SER A 1 107 ? -14.136 13.166 14.964 1.00 77.94 107 SER A N 1
ATOM 798 C CA . SER A 1 107 ? -14.125 13.000 16.424 1.00 77.94 107 SER A CA 1
ATOM 799 C C . SER A 1 107 ? -13.338 14.084 17.174 1.00 77.94 107 SER A C 1
ATOM 801 O O . SER A 1 107 ? -13.318 14.057 18.407 1.00 77.94 107 SER A O 1
ATOM 803 N N . ALA A 1 108 ? -12.691 14.997 16.442 1.00 67.06 108 ALA A N 1
ATOM 804 C CA . ALA A 1 108 ? -11.931 16.141 16.948 1.00 67.06 108 ALA A CA 1
ATOM 805 C C . ALA A 1 108 ? -12.810 17.399 17.059 1.00 67.06 108 ALA A C 1
ATOM 807 O O . ALA A 1 108 ? -12.579 18.173 18.017 1.00 67.06 108 ALA A O 1
#

pLDDT: mean 94.81, std 4.18, range [67.06, 98.38]

Foldseek 3Di:
DDPQVVLQCCCPPVVVDVDSVRVVVVVVVVVVVVVVVVVVVVVVCVVPVPPDDQQLVQLLVVCVVVVHPCVVPSVLLVVLSVVCCVPPVPDHSVSSVVSSVVVVVVVD

Secondary structure (DSSP, 8-state):
--HHHHHHHHHHHH--SS-HHHHHHHHHHHHHHHHHHHHHHHHHHHH-GGGPPPHHHHHHHHHHHTT-GGGG-HHHHHHHHHHHHTT-TT--HHHHHHHHHHHHHHH-

Radius of gyration: 19.69 Å; chains: 1; bounding box: 42×39×45 Å